Protein AF-A0A382NM58-F1 (afdb_monomer_lite)

Foldseek 3Di:
DDDDDDPVPPPPPPPDDPPPDDPPDPVVVVVVVVVVVVVVPDDWQDQQLLVCLVVVNPVSNVVCVVVVGDQQRATSVRDGSVVD

Structure (mmCIF, N/CA/C/O backbone):
data_AF-A0A382NM58-F1
#
_entry.id   AF-A0A382NM58-F1
#
loop_
_atom_site.group_PDB
_atom_site.id
_atom_site.type_symbol
_atom_site.label_atom_id
_atom_site.label_alt_id
_atom_site.label_comp_id
_atom_site.label_asym_id
_atom_site.label_entity_id
_atom_site.label_seq_id
_atom_site.pdbx_PDB_ins_code
_atom_site.Cartn_x
_atom_site.Cartn_y
_atom_site.Cartn_z
_atom_site.occupancy
_atom_site.B_iso_or_equiv
_atom_site.auth_seq_id
_atom_site.auth_comp_id
_atom_site.auth_asym_id
_atom_site.auth_atom_id
_atom_site.pdbx_PDB_model_num
ATOM 1 N N . MET A 1 1 ? 58.563 -8.928 -83.940 1.00 43.62 1 MET A N 1
ATOM 2 C CA . MET A 1 1 ? 58.298 -10.074 -83.047 1.00 43.62 1 MET A CA 1
ATOM 3 C C . MET A 1 1 ? 58.782 -9.671 -81.656 1.00 43.62 1 MET A C 1
ATOM 5 O O . MET A 1 1 ? 59.933 -9.908 -81.330 1.00 43.62 1 MET A O 1
ATOM 9 N N . LEU A 1 2 ? 57.966 -8.912 -80.912 1.00 44.88 2 LEU A N 1
ATOM 10 C CA . LEU A 1 2 ? 58.250 -8.487 -79.533 1.00 44.88 2 LEU A CA 1
ATOM 11 C C . LEU A 1 2 ? 57.221 -9.157 -78.616 1.00 44.88 2 LEU A C 1
ATOM 13 O O . LEU A 1 2 ? 56.030 -9.123 -78.917 1.00 44.88 2 LEU A O 1
ATOM 17 N N . ASN A 1 3 ? 57.710 -9.776 -77.546 1.00 53.84 3 ASN A N 1
ATOM 18 C CA . ASN A 1 3 ? 56.949 -10.480 -76.520 1.00 53.84 3 ASN A CA 1
ATOM 19 C C . ASN A 1 3 ? 56.406 -9.469 -75.487 1.00 53.84 3 ASN A C 1
ATOM 21 O O . ASN A 1 3 ? 57.218 -8.771 -74.878 1.00 53.84 3 ASN A O 1
ATOM 25 N N . PRO A 1 4 ? 55.082 -9.325 -75.291 1.00 56.31 4 PRO A N 1
ATOM 26 C CA . PRO A 1 4 ? 54.540 -8.482 -74.235 1.00 56.31 4 PRO A CA 1
ATOM 27 C C . PRO A 1 4 ? 54.351 -9.2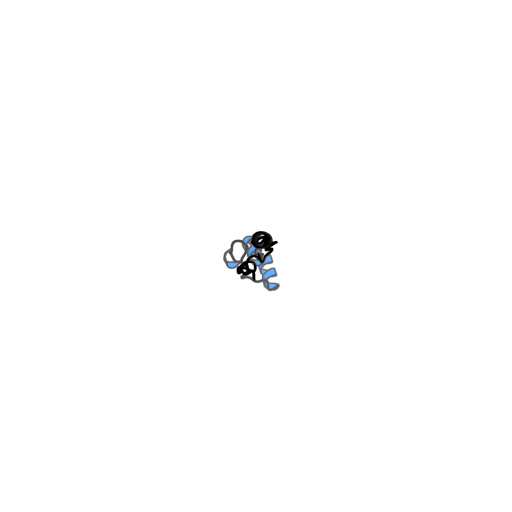97 -72.948 1.00 56.31 4 PRO A C 1
ATOM 29 O O . PRO A 1 4 ? 53.452 -10.129 -72.817 1.00 56.31 4 PRO A O 1
ATOM 32 N N . GLU A 1 5 ? 55.243 -9.030 -72.003 1.00 57.59 5 GLU A N 1
ATOM 33 C CA . GLU A 1 5 ? 55.258 -9.551 -70.639 1.00 57.59 5 GLU A CA 1
ATOM 34 C C . GLU A 1 5 ? 53.906 -9.353 -69.923 1.00 57.59 5 GLU A C 1
ATOM 36 O O . GLU A 1 5 ? 53.269 -8.297 -69.985 1.00 57.59 5 GLU A O 1
ATOM 41 N N . HIS A 1 6 ? 53.479 -10.403 -69.225 1.00 60.19 6 HIS A N 1
ATOM 42 C CA . HIS A 1 6 ? 52.218 -10.554 -68.506 1.00 60.19 6 HIS A CA 1
ATOM 43 C C . HIS A 1 6 ? 52.063 -9.599 -67.311 1.00 60.19 6 HIS A C 1
ATOM 45 O O . HIS A 1 6 ? 52.223 -9.998 -66.161 1.00 60.19 6 HIS A O 1
ATOM 51 N N . LYS A 1 7 ? 51.651 -8.350 -67.545 1.00 57.56 7 LYS A N 1
ATOM 52 C CA . LYS A 1 7 ? 51.239 -7.438 -66.461 1.00 57.56 7 LYS A CA 1
ATOM 53 C C . LYS A 1 7 ? 49.730 -7.503 -66.185 1.00 57.56 7 LYS A C 1
ATOM 55 O O . LYS A 1 7 ? 49.034 -6.492 -66.201 1.00 57.56 7 LYS A O 1
ATOM 60 N N . VAL A 1 8 ? 49.216 -8.713 -65.965 1.00 59.50 8 VAL A N 1
ATOM 61 C CA . VAL A 1 8 ? 47.800 -8.969 -65.618 1.00 59.50 8 VAL A CA 1
ATOM 62 C C . VAL A 1 8 ? 47.525 -9.003 -64.106 1.00 59.50 8 VAL A C 1
ATOM 64 O O . VAL A 1 8 ? 46.402 -9.275 -63.699 1.00 59.50 8 VAL A O 1
ATOM 67 N N . ASP A 1 9 ? 48.487 -8.605 -63.268 1.00 56.22 9 ASP A N 1
ATOM 68 C CA . ASP A 1 9 ? 48.299 -8.491 -61.808 1.00 56.22 9 ASP A CA 1
ATOM 69 C C . ASP A 1 9 ? 47.595 -7.198 -61.353 1.00 56.22 9 ASP A C 1
ATOM 71 O O . ASP A 1 9 ? 47.366 -6.982 -60.165 1.00 56.22 9 ASP A O 1
ATOM 75 N N . THR A 1 10 ? 47.172 -6.339 -62.281 1.00 61.31 10 THR A N 1
ATOM 76 C CA . THR A 1 10 ? 46.520 -5.053 -61.967 1.00 61.31 10 THR A CA 1
ATOM 77 C C . THR A 1 10 ? 45.030 -5.177 -61.593 1.00 61.31 10 THR A C 1
ATOM 79 O O . THR A 1 10 ? 44.307 -4.186 -61.582 1.00 61.31 10 THR A O 1
ATOM 82 N N . LEU A 1 11 ? 44.536 -6.384 -61.290 1.00 51.25 11 LEU A N 1
ATOM 83 C CA . LEU A 1 11 ? 43.130 -6.658 -60.945 1.00 51.25 11 LEU A CA 1
ATOM 84 C C . LEU A 1 11 ? 42.926 -7.038 -59.468 1.00 51.25 11 LEU A C 1
ATOM 86 O O . LEU A 1 11 ? 42.039 -7.827 -59.142 1.00 51.25 11 LEU A O 1
ATOM 90 N N . ARG A 1 12 ? 43.729 -6.481 -58.553 1.00 56.84 12 ARG A N 1
ATOM 91 C CA . ARG A 1 12 ? 43.560 -6.685 -57.100 1.00 56.84 12 ARG A CA 1
ATOM 92 C C . ARG A 1 12 ? 43.548 -5.418 -56.242 1.00 56.84 12 ARG A C 1
ATOM 94 O O . ARG A 1 12 ? 43.537 -5.530 -55.025 1.00 56.84 12 ARG A O 1
ATOM 101 N N . GLU A 1 13 ? 43.454 -4.242 -56.858 1.00 52.34 13 GLU A N 1
ATOM 102 C CA . GLU A 1 13 ? 43.318 -2.953 -56.155 1.00 52.34 13 GLU A CA 1
ATOM 103 C C . GLU A 1 13 ? 41.940 -2.304 -56.353 1.00 52.34 13 GLU A C 1
ATOM 105 O O . GLU A 1 13 ? 41.780 -1.090 -56.250 1.00 52.34 13 GLU A O 1
ATOM 110 N N . TRP A 1 14 ? 40.897 -3.116 -56.550 1.00 51.75 14 TRP A N 1
ATOM 111 C CA . TRP A 1 14 ? 39.582 -2.705 -56.065 1.00 51.75 14 TRP A CA 1
ATOM 112 C C . TRP A 1 14 ? 39.647 -2.769 -54.540 1.00 51.75 14 TRP A C 1
ATOM 114 O O . TRP A 1 14 ? 39.200 -3.747 -53.939 1.00 51.75 14 TRP A O 1
ATOM 124 N N . ASP A 1 15 ? 40.250 -1.745 -53.931 1.00 60.81 15 ASP A N 1
ATOM 125 C CA . ASP A 1 15 ? 40.061 -1.407 -52.525 1.00 60.81 15 ASP A CA 1
ATOM 126 C C . ASP A 1 15 ? 38.589 -1.011 -52.376 1.00 60.81 15 ASP A C 1
ATOM 128 O O . ASP A 1 15 ? 38.163 0.144 -52.440 1.00 60.81 15 ASP A O 1
ATOM 132 N N . MET A 1 16 ? 37.773 -2.060 -52.379 1.00 56.47 16 MET A N 1
ATOM 133 C CA . MET A 1 16 ? 36.362 -2.035 -52.114 1.00 56.47 16 MET A CA 1
ATOM 134 C C . MET A 1 16 ? 36.210 -1.526 -50.691 1.00 56.47 16 MET A C 1
ATOM 136 O O . MET A 1 16 ? 36.788 -2.073 -49.756 1.00 56.47 16 MET A O 1
ATOM 140 N N . SER A 1 17 ? 35.317 -0.553 -50.546 1.00 59.03 17 SER A N 1
ATOM 141 C CA . SER A 1 17 ? 34.793 -0.067 -49.276 1.00 59.03 17 SER A CA 1
ATOM 142 C C . SER A 1 17 ? 35.689 0.985 -48.598 1.00 59.03 17 SER A C 1
ATOM 144 O O . SER A 1 17 ? 36.453 0.723 -47.683 1.00 59.03 17 SER A O 1
ATOM 146 N N . ALA A 1 18 ? 35.511 2.276 -48.880 1.00 58.09 18 ALA A N 1
ATOM 147 C CA . ALA A 1 18 ? 34.264 2.968 -48.546 1.00 58.09 18 ALA A CA 1
ATOM 148 C C . ALA A 1 18 ? 33.463 2.215 -47.461 1.00 58.09 18 ALA A C 1
ATOM 150 O O . ALA A 1 18 ? 32.420 1.623 -47.729 1.00 58.09 18 ALA A O 1
ATOM 151 N N . ILE A 1 19 ? 33.969 2.193 -46.228 1.00 60.09 19 ILE A N 1
ATOM 152 C CA . ILE A 1 19 ? 33.137 1.949 -45.042 1.00 60.09 19 ILE A CA 1
ATOM 153 C C . ILE A 1 19 ? 33.065 3.260 -44.268 1.00 60.09 19 ILE A C 1
ATOM 155 O O . ILE A 1 19 ? 33.552 3.406 -43.148 1.00 60.09 19 ILE A O 1
ATOM 159 N N . GLY A 1 20 ? 32.468 4.254 -44.922 1.00 58.16 20 GLY A N 1
ATOM 160 C CA . GLY A 1 20 ? 31.934 5.403 -44.222 1.00 58.16 20 GLY A CA 1
ATOM 161 C C . GLY A 1 20 ? 30.886 4.948 -43.206 1.00 58.16 20 GLY A C 1
ATOM 162 O O . GLY A 1 20 ? 30.088 4.052 -43.464 1.00 58.16 20 GLY A O 1
ATOM 163 N N . GLY A 1 21 ? 30.891 5.606 -42.050 1.00 60.09 21 GLY A N 1
ATOM 164 C CA . GLY A 1 21 ? 29.733 5.672 -41.171 1.00 60.09 21 GLY A CA 1
ATOM 165 C C . GLY A 1 21 ? 29.417 4.399 -40.394 1.00 60.09 21 GLY A C 1
ATOM 166 O O . GLY A 1 21 ? 28.515 3.647 -40.737 1.00 60.09 21 GLY A O 1
ATOM 167 N N . ARG A 1 22 ? 29.994 4.274 -39.202 1.00 56.53 22 ARG A N 1
ATOM 168 C CA . ARG A 1 22 ? 29.204 3.781 -38.073 1.00 56.53 22 ARG A CA 1
ATOM 169 C C . ARG A 1 22 ? 29.364 4.769 -36.939 1.00 56.53 22 ARG A C 1
ATOM 171 O O . ARG A 1 22 ? 30.341 4.716 -36.201 1.00 56.53 22 ARG A O 1
ATOM 178 N N . LYS A 1 23 ? 28.390 5.678 -36.805 1.00 56.81 23 LYS A N 1
ATOM 179 C CA . LYS A 1 23 ? 28.104 6.330 -35.523 1.00 56.81 23 LYS A CA 1
ATOM 180 C C . LYS A 1 23 ? 27.801 5.177 -34.572 1.00 56.81 23 LYS A C 1
ATOM 182 O O . LYS A 1 23 ? 26.698 4.638 -34.603 1.00 56.81 23 LYS A O 1
ATOM 187 N N . ARG A 1 24 ? 28.832 4.671 -33.884 1.00 55.75 24 ARG A N 1
ATOM 188 C CA . ARG A 1 24 ? 28.732 3.508 -33.006 1.00 55.75 24 ARG A CA 1
ATOM 189 C C . ARG A 1 24 ? 27.808 3.911 -31.872 1.00 55.75 24 ARG A C 1
ATOM 191 O O . ARG A 1 24 ? 28.221 4.540 -30.913 1.00 55.75 24 ARG A O 1
ATOM 198 N N . LEU A 1 25 ? 26.546 3.573 -32.090 1.00 55.75 25 LEU A N 1
ATOM 199 C CA . LEU A 1 25 ? 25.546 3.249 -31.101 1.00 55.75 25 LEU A CA 1
ATOM 200 C C . LEU A 1 25 ? 25.466 4.253 -29.945 1.00 55.75 25 LEU A C 1
ATOM 202 O O . LEU A 1 25 ? 25.899 3.987 -28.831 1.00 55.75 25 LEU A O 1
ATOM 206 N N . SER A 1 26 ? 24.712 5.325 -30.182 1.00 54.34 26 SER A N 1
ATOM 207 C CA . SER A 1 26 ? 23.969 6.038 -29.133 1.00 54.34 26 SER A CA 1
ATOM 208 C C . SER A 1 26 ? 22.785 5.199 -28.598 1.00 54.34 26 SER A C 1
ATOM 210 O O . SER A 1 26 ? 21.776 5.750 -28.178 1.00 54.34 26 SER A O 1
ATOM 212 N N . LEU A 1 27 ? 22.865 3.862 -28.636 1.00 55.50 27 LEU A N 1
ATOM 213 C CA . LEU A 1 27 ? 21.855 2.975 -28.043 1.00 55.50 27 LEU A CA 1
ATOM 214 C C . LEU A 1 27 ? 22.017 2.921 -26.515 1.00 55.50 27 LEU A C 1
ATOM 216 O O . LEU A 1 27 ? 21.027 2.868 -25.791 1.00 55.50 27 LEU A O 1
ATOM 220 N N . SER A 1 28 ? 23.254 3.034 -26.017 1.00 56.59 28 SER A N 1
ATOM 221 C CA . SER A 1 28 ? 23.562 3.016 -24.582 1.00 56.59 28 SER A CA 1
ATOM 222 C C . SER A 1 28 ? 23.031 4.256 -23.852 1.00 56.59 28 SER A C 1
ATOM 224 O O . SER A 1 28 ? 22.476 4.140 -22.763 1.00 56.59 28 SER A O 1
ATOM 226 N N . SER A 1 29 ? 23.139 5.442 -24.466 1.00 58.75 29 SER A N 1
ATOM 227 C CA . SER A 1 29 ? 22.637 6.695 -23.880 1.00 58.75 29 SER A CA 1
ATOM 228 C C . SER A 1 29 ? 21.111 6.754 -23.825 1.00 58.75 29 SER A C 1
ATOM 230 O O . SER A 1 29 ? 20.562 7.306 -22.875 1.00 58.75 29 SER A O 1
ATOM 232 N N . SER A 1 30 ? 20.417 6.152 -24.795 1.00 62.56 30 SER A N 1
ATOM 233 C CA . SER A 1 30 ? 18.951 6.090 -24.798 1.00 62.56 30 SER A CA 1
ATOM 234 C C . SER A 1 30 ? 18.404 5.139 -23.732 1.00 62.56 30 SER A C 1
ATOM 236 O O . SER A 1 30 ? 17.396 5.453 -23.108 1.00 62.56 30 SER A O 1
ATOM 238 N N . LEU A 1 31 ? 19.085 4.018 -23.468 1.00 67.75 31 LEU A N 1
ATOM 239 C CA . LEU A 1 31 ? 18.713 3.081 -22.399 1.00 67.75 31 LEU A CA 1
ATOM 240 C C . LEU A 1 31 ? 18.924 3.679 -21.001 1.00 67.75 31 LEU A C 1
ATOM 242 O O . LEU A 1 31 ? 18.071 3.515 -20.135 1.00 67.75 31 LEU A O 1
ATOM 246 N N . LEU A 1 32 ? 20.020 4.417 -20.794 1.00 71.19 32 LEU A N 1
ATOM 247 C CA . LEU A 1 32 ? 20.269 5.158 -19.550 1.00 71.19 32 LEU A CA 1
ATOM 248 C C . LEU A 1 32 ? 19.232 6.265 -19.324 1.00 71.19 32 LEU A C 1
ATOM 250 O O . LEU A 1 32 ? 18.700 6.385 -18.223 1.00 71.19 32 LEU A O 1
ATOM 254 N N . GLY A 1 33 ? 18.906 7.032 -20.369 1.00 73.81 33 GLY A N 1
ATOM 255 C CA . GLY A 1 33 ? 17.868 8.061 -20.297 1.00 73.81 33 GLY A CA 1
ATOM 256 C C . GLY A 1 33 ? 16.486 7.480 -19.987 1.00 73.81 33 GLY A C 1
ATOM 257 O O . GLY A 1 33 ? 15.776 8.006 -19.134 1.00 73.81 33 GLY A O 1
ATOM 258 N N . LEU A 1 34 ? 16.124 6.361 -20.622 1.00 75.69 34 LEU A N 1
ATOM 259 C CA . LEU A 1 34 ? 14.851 5.683 -20.375 1.00 75.69 34 LEU A CA 1
ATOM 260 C C . LEU A 1 34 ? 14.785 5.070 -18.968 1.00 75.69 34 LEU A C 1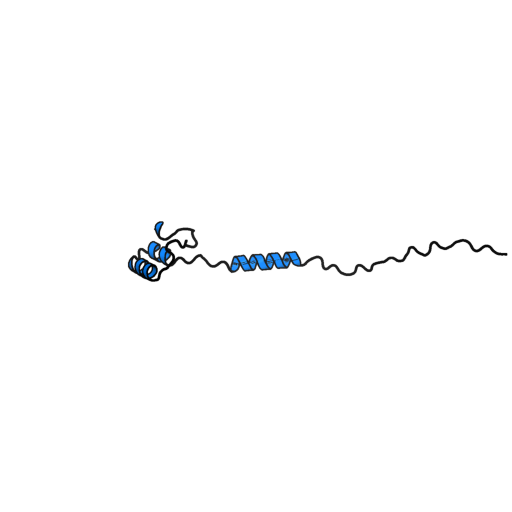
ATOM 262 O O . LEU A 1 34 ? 13.768 5.199 -18.296 1.00 75.69 34 LEU A O 1
ATOM 266 N N . SER A 1 35 ? 15.875 4.458 -18.499 1.00 74.00 35 SER A N 1
ATOM 267 C CA . SER A 1 35 ? 15.981 3.909 -17.140 1.00 74.00 35 SER A CA 1
ATOM 268 C C . SER A 1 35 ? 15.792 4.990 -16.070 1.00 74.00 35 SER A C 1
ATOM 270 O O . SER A 1 35 ? 15.008 4.816 -15.136 1.00 74.00 35 SER A O 1
ATOM 272 N N . LEU A 1 36 ? 16.436 6.149 -16.245 1.00 78.12 36 LEU A N 1
ATOM 273 C CA . LEU A 1 36 ? 16.294 7.274 -15.322 1.00 78.12 36 LEU A CA 1
ATOM 274 C C . LEU A 1 36 ? 14.860 7.829 -15.302 1.00 78.12 36 LEU A C 1
ATOM 276 O O . LEU A 1 36 ? 14.346 8.155 -14.237 1.00 78.12 36 LEU A O 1
ATOM 280 N N . LEU A 1 37 ? 14.190 7.891 -16.457 1.00 76.44 37 LEU A N 1
ATOM 281 C CA . LEU A 1 37 ? 12.791 8.322 -16.535 1.00 76.44 37 LEU A CA 1
ATOM 282 C C . LEU A 1 37 ? 11.830 7.350 -15.834 1.00 76.44 37 LEU A C 1
ATOM 284 O O . LEU A 1 37 ? 10.889 7.802 -15.187 1.00 76.44 37 LEU A O 1
ATOM 288 N N . VAL A 1 38 ? 12.070 6.037 -15.914 1.00 78.06 38 VAL A N 1
ATOM 289 C CA . VAL A 1 38 ? 11.255 5.028 -15.210 1.00 78.06 38 VAL A CA 1
ATOM 290 C C . VAL A 1 38 ? 11.407 5.151 -13.692 1.00 78.06 38 VAL A C 1
ATOM 292 O O . VAL A 1 38 ? 10.408 5.102 -12.980 1.00 78.06 38 VAL A O 1
ATOM 295 N N . LEU A 1 39 ? 12.629 5.373 -13.194 1.00 70.00 39 LEU A N 1
ATOM 296 C CA . LEU A 1 39 ? 12.889 5.584 -11.763 1.00 70.00 39 LEU A CA 1
ATOM 297 C C . LEU A 1 39 ? 12.173 6.826 -11.211 1.00 70.00 39 LEU A C 1
ATOM 299 O O . LEU A 1 39 ? 11.637 6.777 -10.110 1.00 70.00 39 LEU A O 1
ATOM 303 N N . LEU A 1 40 ? 12.125 7.921 -11.976 1.00 69.81 40 LEU A N 1
ATOM 304 C CA . LEU A 1 40 ? 11.431 9.149 -11.567 1.00 69.81 40 LEU A CA 1
ATOM 305 C C . LEU A 1 40 ? 9.898 9.042 -11.638 1.00 69.81 40 LEU A C 1
ATOM 307 O O . LEU A 1 40 ? 9.206 9.831 -10.999 1.00 69.81 40 LEU A O 1
ATOM 311 N N . ALA A 1 41 ? 9.359 8.103 -12.418 1.00 68.25 41 ALA A N 1
ATOM 312 C CA . ALA A 1 41 ? 7.918 7.921 -12.592 1.00 68.25 41 ALA A CA 1
ATOM 313 C C . ALA A 1 41 ? 7.284 6.961 -11.568 1.00 68.25 41 ALA A C 1
ATOM 315 O O . ALA A 1 41 ? 6.061 6.800 -11.571 1.00 68.25 41 ALA A O 1
ATOM 316 N N . ALA A 1 42 ? 8.083 6.321 -10.707 1.00 61.53 42 ALA A N 1
ATOM 317 C CA . ALA A 1 42 ? 7.579 5.429 -9.670 1.00 61.53 42 ALA A CA 1
ATOM 318 C C . ALA A 1 42 ? 6.746 6.225 -8.654 1.00 61.53 42 ALA A C 1
ATOM 320 O O . ALA A 1 42 ? 7.276 7.009 -7.866 1.00 61.53 42 ALA A O 1
ATOM 321 N N . LYS A 1 43 ? 5.424 6.045 -8.696 1.00 62.31 43 LYS A N 1
ATOM 322 C CA . LYS A 1 43 ? 4.522 6.612 -7.694 1.00 62.31 43 LYS A CA 1
ATOM 323 C C . LYS A 1 43 ? 4.616 5.787 -6.411 1.00 62.31 43 LYS A C 1
ATOM 325 O O . LYS A 1 43 ? 4.675 4.559 -6.520 1.00 62.31 43 LYS A O 1
ATOM 330 N N . PRO A 1 44 ? 4.654 6.422 -5.227 1.00 64.00 44 PRO A N 1
ATOM 331 C CA . PRO A 1 44 ? 4.525 5.686 -3.978 1.00 64.00 44 PRO A CA 1
ATOM 332 C C . PRO A 1 44 ? 3.223 4.880 -4.011 1.00 64.00 44 PRO A C 1
ATOM 334 O O . PRO A 1 44 ? 2.237 5.308 -4.612 1.00 64.00 44 PRO A O 1
ATOM 337 N N . ALA A 1 45 ? 3.253 3.676 -3.442 1.00 66.19 45 ALA A N 1
ATOM 338 C CA . ALA A 1 45 ? 2.054 2.867 -3.314 1.00 66.19 45 ALA A CA 1
ATOM 339 C C . ALA A 1 45 ? 1.119 3.562 -2.313 1.00 66.19 45 ALA A C 1
ATOM 341 O O . ALA A 1 45 ? 1.394 3.575 -1.113 1.00 66.19 45 ALA A O 1
ATOM 342 N N . ASP A 1 46 ? 0.071 4.198 -2.836 1.00 70.88 46 ASP A N 1
ATOM 343 C CA . ASP A 1 46 ? -0.968 4.838 -2.037 1.00 70.88 46 ASP A CA 1
ATOM 344 C C . ASP A 1 46 ? -1.889 3.736 -1.491 1.00 70.88 46 ASP A C 1
ATOM 346 O O . ASP A 1 46 ? -2.518 3.008 -2.262 1.00 70.88 46 ASP A O 1
ATOM 350 N N . SER A 1 47 ? -1.951 3.594 -0.164 1.00 87.50 47 SER A N 1
ATOM 351 C CA . SER A 1 47 ? -2.889 2.697 0.521 1.00 87.50 47 SER A CA 1
ATOM 352 C C . SER A 1 47 ? -3.728 3.515 1.501 1.00 87.50 47 SER A C 1
ATOM 354 O O . SER A 1 47 ? -3.369 3.648 2.675 1.00 87.50 47 SER A O 1
ATOM 356 N N . PRO A 1 48 ? -4.865 4.070 1.043 1.00 84.94 48 PRO A N 1
ATOM 357 C CA . PRO A 1 48 ? -5.707 4.944 1.856 1.00 84.94 48 PRO A CA 1
ATOM 358 C C . PRO A 1 48 ? -6.184 4.273 3.150 1.00 84.94 48 PRO A C 1
ATOM 360 O O . PRO A 1 48 ? -6.330 4.923 4.185 1.00 84.94 48 PRO A O 1
ATOM 363 N N . VAL A 1 49 ? -6.423 2.956 3.104 1.00 86.00 49 VAL A N 1
ATOM 364 C CA . VAL A 1 49 ? -6.869 2.171 4.265 1.00 86.00 49 VAL A CA 1
ATOM 365 C C . VAL A 1 49 ? -5.754 2.048 5.299 1.00 86.00 49 VAL A C 1
ATOM 367 O O . VAL A 1 49 ? -6.012 2.194 6.494 1.00 86.00 49 VAL A O 1
ATOM 370 N N . ALA A 1 50 ? -4.519 1.807 4.857 1.00 87.44 50 ALA A N 1
ATOM 371 C CA . ALA A 1 50 ? -3.371 1.744 5.748 1.00 87.44 50 ALA A CA 1
ATOM 372 C C . ALA A 1 50 ? -3.013 3.129 6.311 1.00 87.44 50 ALA A C 1
ATOM 374 O O . ALA A 1 50 ? -2.707 3.225 7.497 1.00 87.44 50 ALA A O 1
ATOM 375 N N . ASP A 1 51 ? -3.154 4.204 5.524 1.00 87.75 51 ASP A N 1
ATOM 376 C CA . ASP A 1 51 ? -2.930 5.582 5.989 1.00 87.75 51 ASP A CA 1
ATOM 377 C C . ASP A 1 51 ? -3.925 5.970 7.089 1.00 87.75 51 ASP A C 1
ATOM 379 O O . ASP A 1 51 ? -3.565 6.611 8.080 1.00 87.75 51 ASP A O 1
ATOM 383 N N . ALA A 1 52 ? -5.187 5.564 6.935 1.00 88.56 52 ALA A N 1
ATOM 384 C CA . ALA A 1 52 ? -6.223 5.787 7.935 1.00 88.56 52 ALA A CA 1
ATOM 385 C C . ALA A 1 52 ? -6.009 4.931 9.197 1.00 88.56 52 ALA A C 1
ATOM 387 O O . ALA A 1 52 ? -6.233 5.416 10.308 1.00 88.56 52 ALA A O 1
ATOM 388 N N . ALA A 1 53 ? -5.534 3.688 9.044 1.00 88.69 53 ALA A N 1
ATOM 389 C CA . ALA A 1 53 ? -5.179 2.814 10.164 1.00 88.69 53 ALA A CA 1
ATOM 390 C C . ALA A 1 53 ? -3.986 3.368 10.963 1.00 88.69 53 ALA A C 1
ATOM 392 O O . ALA A 1 53 ? -4.066 3.458 12.186 1.00 88.69 53 ALA A O 1
ATOM 393 N N . GLN A 1 54 ? -2.943 3.852 10.279 1.00 87.19 54 GLN A N 1
ATOM 394 C CA . GLN A 1 54 ? -1.783 4.506 10.892 1.00 87.19 54 GLN A CA 1
ATOM 395 C C . GLN A 1 54 ? -2.181 5.743 11.715 1.00 87.19 54 GLN A C 1
ATOM 397 O O . GLN A 1 54 ? -1.612 6.008 12.774 1.00 87.19 54 GLN A O 1
ATOM 402 N N . GLN A 1 55 ? -3.169 6.505 11.24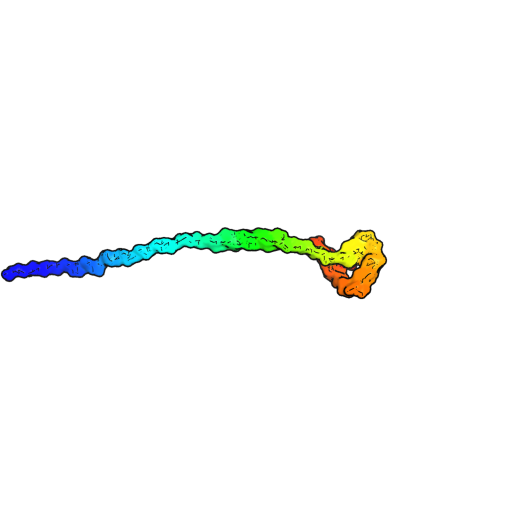0 1.00 88.50 55 GLN A N 1
ATOM 403 C CA . GLN A 1 55 ? -3.703 7.675 11.942 1.00 88.50 55 GLN A CA 1
ATOM 404 C C . GLN A 1 55 ? -4.671 7.314 13.084 1.00 88.50 55 GLN A C 1
ATOM 406 O O . GLN A 1 55 ? -5.054 8.190 13.859 1.00 88.50 55 GLN A O 1
ATOM 411 N N . GLY A 1 56 ? -5.076 6.045 13.204 1.00 89.12 56 GLY A N 1
ATOM 412 C CA . GLY A 1 56 ? -6.070 5.588 14.176 1.00 89.12 56 GLY A CA 1
ATOM 413 C C . GLY A 1 56 ? -7.506 6.022 13.854 1.00 89.12 56 GLY A C 1
ATOM 414 O O . GLY A 1 56 ? -8.379 5.951 14.724 1.00 89.12 56 GLY A O 1
ATOM 415 N N . ASP A 1 57 ? -7.783 6.466 12.624 1.00 92.56 57 ASP A N 1
ATOM 416 C CA . ASP A 1 57 ? -9.109 6.936 12.221 1.00 92.56 57 ASP A CA 1
ATOM 417 C C . ASP A 1 57 ? -9.995 5.773 11.753 1.00 92.56 57 ASP A C 1
ATOM 419 O O . ASP A 1 57 ? -10.167 5.479 10.565 1.00 92.56 57 ASP A O 1
ATOM 423 N N . ALA A 1 58 ? -10.610 5.104 12.728 1.00 90.00 58 ALA A N 1
ATOM 424 C CA . ALA A 1 58 ? -11.508 3.982 12.478 1.00 90.00 58 ALA A CA 1
ATOM 425 C C . ALA A 1 58 ? -12.764 4.356 11.658 1.00 90.00 58 ALA A C 1
ATOM 427 O O . ALA A 1 58 ? -13.382 3.4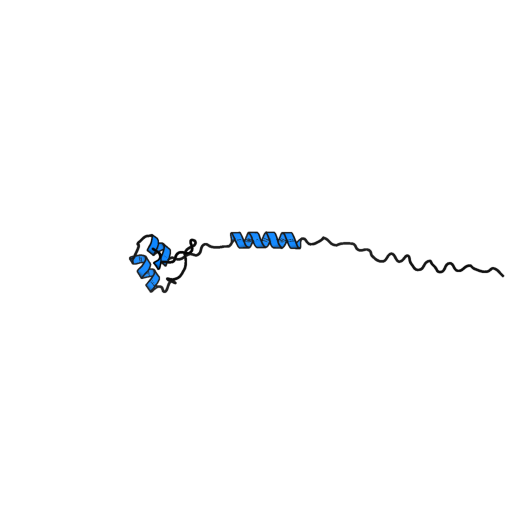71 11.056 1.00 90.00 58 ALA A O 1
ATOM 428 N N . GLN A 1 59 ? -13.174 5.633 11.631 1.00 92.94 59 GLN A N 1
ATOM 429 C CA . GLN A 1 59 ? -14.311 6.083 10.817 1.00 92.94 59 GLN A CA 1
ATOM 430 C C . GLN A 1 59 ? -13.929 6.142 9.338 1.00 92.94 59 GLN A C 1
ATOM 432 O O . GLN A 1 59 ? -14.686 5.660 8.488 1.00 92.94 59 GLN A O 1
ATOM 437 N N . ILE A 1 60 ? -12.742 6.666 9.030 1.00 90.56 60 ILE A N 1
ATOM 438 C CA . ILE A 1 60 ? -12.225 6.694 7.660 1.00 90.56 60 ILE A CA 1
ATOM 439 C C . ILE A 1 60 ? -11.933 5.280 7.165 1.00 90.56 60 ILE A C 1
ATOM 441 O O . ILE A 1 60 ? -12.397 4.932 6.081 1.00 90.56 60 ILE A O 1
ATOM 445 N N . VAL A 1 61 ? -11.296 4.424 7.975 1.00 89.50 61 VAL A N 1
ATOM 446 C CA . VAL A 1 61 ? -11.093 3.006 7.620 1.00 89.50 61 VAL A CA 1
ATOM 447 C C . VAL A 1 61 ? -12.426 2.356 7.245 1.00 89.50 61 VAL A C 1
ATOM 449 O O . VAL A 1 61 ? -12.549 1.755 6.183 1.00 89.50 61 VAL A O 1
ATOM 452 N N . ARG A 1 62 ? -13.473 2.532 8.062 1.00 90.75 62 ARG A N 1
ATOM 453 C CA . ARG A 1 62 ? -14.801 1.970 7.774 1.00 90.75 62 ARG A CA 1
ATOM 454 C C . ARG A 1 62 ? -15.416 2.518 6.485 1.00 90.75 62 ARG A C 1
ATOM 456 O O . ARG A 1 62 ? -16.067 1.762 5.769 1.00 90.75 62 ARG A O 1
ATOM 463 N N . THR A 1 63 ? -15.222 3.799 6.195 1.00 93.44 63 THR A N 1
ATOM 464 C CA . THR A 1 63 ? -15.730 4.430 4.970 1.00 93.44 63 THR A CA 1
ATOM 465 C C . THR A 1 63 ? -15.024 3.876 3.733 1.00 93.44 63 THR A C 1
ATOM 467 O O . THR A 1 63 ? -15.688 3.486 2.777 1.00 93.44 63 THR A O 1
ATOM 470 N N . LEU A 1 64 ? -13.696 3.759 3.775 1.00 89.44 64 LEU A N 1
ATOM 471 C CA . LEU A 1 64 ? -12.894 3.203 2.682 1.00 89.44 64 LEU A CA 1
ATOM 472 C C . LEU A 1 64 ? -13.231 1.724 2.439 1.00 89.44 64 LEU A C 1
ATOM 474 O O . LEU A 1 64 ? -13.430 1.304 1.300 1.00 89.44 64 LEU A O 1
ATOM 478 N N . LEU A 1 65 ? -13.432 0.951 3.511 1.00 89.25 65 LEU A N 1
ATOM 479 C CA . LEU A 1 65 ? -13.906 -0.434 3.424 1.00 89.25 65 LEU A CA 1
ATOM 480 C C . LEU A 1 65 ? -15.264 -0.547 2.720 1.00 89.25 65 LEU A C 1
ATOM 482 O O . LEU A 1 65 ? -15.476 -1.456 1.922 1.00 89.25 65 LEU A O 1
ATOM 486 N N . GLN A 1 66 ? -16.190 0.372 2.998 1.00 91.06 66 GLN A N 1
ATOM 487 C CA . GLN A 1 66 ? -17.497 0.404 2.333 1.00 91.06 66 GLN A CA 1
ATOM 488 C C . GLN A 1 66 ? -17.402 0.795 0.857 1.00 91.06 66 GLN A C 1
ATOM 490 O O . GLN A 1 66 ? -18.243 0.377 0.064 1.00 91.06 66 GLN A O 1
ATOM 495 N N . GLN A 1 67 ? -16.388 1.576 0.487 1.00 89.62 67 GLN A N 1
ATOM 496 C CA . GLN A 1 67 ? -16.105 1.943 -0.899 1.00 89.62 67 GLN A CA 1
ATOM 497 C C . GLN A 1 67 ? -15.437 0.808 -1.693 1.00 89.62 67 GLN A C 1
ATOM 499 O O . GLN A 1 67 ? -15.355 0.899 -2.916 1.00 89.62 67 GLN A O 1
ATOM 504 N N . GLY A 1 68 ? -15.024 -0.277 -1.025 1.00 85.50 68 GLY A N 1
ATOM 505 C CA . GLY A 1 68 ? -14.373 -1.423 -1.659 1.00 85.50 68 GLY A CA 1
ATOM 506 C C . GLY A 1 68 ? -12.888 -1.200 -1.947 1.00 85.50 68 GLY A C 1
ATOM 507 O O . GLY A 1 68 ? -12.349 -1.847 -2.840 1.00 85.50 68 GLY A O 1
ATOM 508 N N . GLU A 1 69 ? -12.245 -0.288 -1.214 1.00 86.00 69 GLU A N 1
ATOM 509 C CA . GLU A 1 69 ? -10.790 -0.116 -1.241 1.00 86.00 69 GLU A CA 1
ATOM 510 C C . GLU A 1 69 ? -10.060 -1.411 -0.857 1.00 86.00 69 GLU A C 1
ATOM 512 O O . GLU A 1 69 ? -10.536 -2.198 -0.028 1.00 86.00 69 GLU A O 1
ATOM 517 N N . ASP A 1 70 ? -8.887 -1.629 -1.456 1.00 82.38 70 ASP A N 1
ATOM 518 C CA . ASP A 1 70 ? -8.088 -2.820 -1.183 1.00 82.38 70 ASP A CA 1
ATOM 519 C C . ASP A 1 70 ? -7.403 -2.701 0.179 1.00 82.38 70 ASP A C 1
ATOM 521 O O . ASP A 1 70 ? -6.420 -1.990 0.370 1.00 82.38 70 ASP A O 1
ATOM 525 N N . VAL A 1 71 ? -7.909 -3.465 1.138 1.00 83.44 71 VAL A N 1
ATOM 526 C CA . VAL A 1 71 ? -7.368 -3.552 2.502 1.00 83.44 71 VAL A CA 1
ATOM 527 C C . VAL A 1 71 ? -5.961 -4.130 2.564 1.00 83.44 71 VAL A C 1
ATOM 529 O O . VAL A 1 71 ? -5.264 -3.956 3.564 1.00 83.44 71 VAL A O 1
ATOM 532 N N . ASN A 1 72 ? -5.559 -4.852 1.518 1.00 83.69 72 ASN A N 1
ATOM 533 C CA . ASN A 1 72 ? -4.254 -5.488 1.421 1.00 83.69 72 ASN A CA 1
ATOM 534 C C . ASN A 1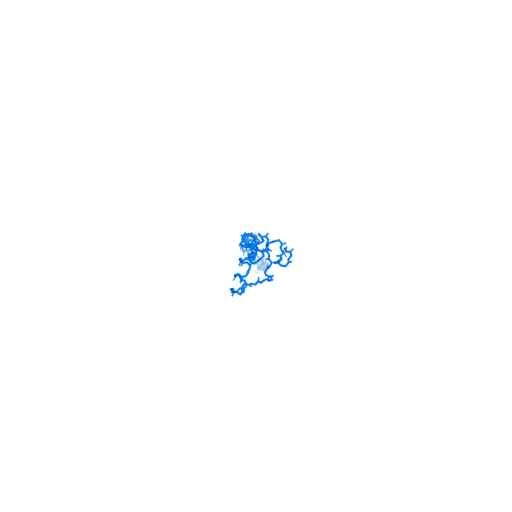 72 ? -3.249 -4.617 0.672 1.00 83.69 72 ASN A C 1
ATOM 536 O O . ASN A 1 72 ? -2.090 -5.022 0.553 1.00 83.69 72 ASN A O 1
ATOM 540 N N . ALA A 1 73 ? -3.663 -3.444 0.181 1.00 85.12 73 ALA A N 1
ATOM 541 C CA . ALA A 1 73 ? -2.750 -2.503 -0.433 1.00 85.12 73 ALA A CA 1
ATOM 542 C C . ALA A 1 73 ? -1.653 -2.141 0.577 1.00 85.12 73 ALA A C 1
ATOM 544 O O . ALA A 1 73 ? -1.926 -1.690 1.696 1.00 85.12 73 ALA A O 1
ATOM 545 N N . ALA A 1 74 ? -0.407 -2.383 0.181 1.00 84.00 74 ALA A N 1
ATOM 546 C CA . ALA A 1 74 ? 0.753 -2.003 0.964 1.00 84.00 74 ALA A CA 1
ATOM 547 C C . ALA A 1 74 ? 1.070 -0.523 0.730 1.00 84.00 74 ALA A C 1
ATOM 549 O O . ALA A 1 74 ? 1.025 -0.048 -0.405 1.00 84.00 74 ALA A O 1
ATOM 550 N N . GLN A 1 75 ? 1.411 0.183 1.802 1.00 82.81 75 GLN A N 1
ATOM 551 C CA . GLN A 1 75 ? 1.996 1.519 1.753 1.00 82.81 75 GLN A CA 1
ATOM 552 C C . GLN A 1 75 ? 3.390 1.477 1.114 1.00 82.81 75 GLN A C 1
ATOM 554 O O . GLN A 1 75 ? 3.981 0.417 0.887 1.00 82.81 75 GLN A O 1
ATOM 559 N N . SER A 1 76 ? 3.965 2.654 0.859 1.00 81.06 76 SER A N 1
ATOM 560 C CA . SER A 1 76 ? 5.329 2.790 0.332 1.00 81.06 76 SER A CA 1
ATOM 561 C C . SER A 1 76 ? 6.425 2.139 1.191 1.00 81.06 76 SER A C 1
ATOM 563 O O . SER A 1 76 ? 7.519 1.890 0.689 1.00 81.06 76 SER A O 1
ATOM 565 N N . ASP A 1 77 ? 6.152 1.876 2.470 1.00 77.38 77 ASP A N 1
ATOM 566 C CA . ASP A 1 77 ? 7.04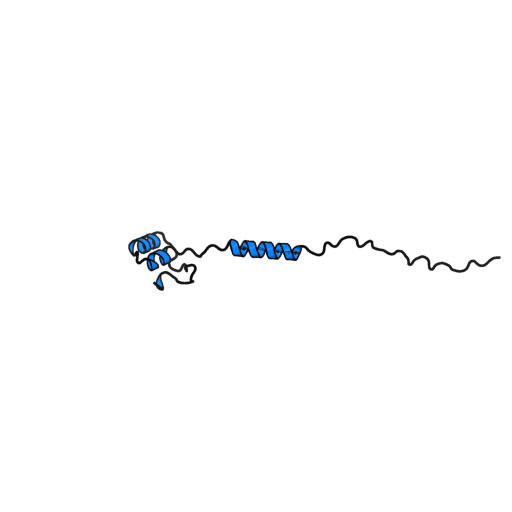4 1.178 3.403 1.00 77.38 77 ASP A CA 1
ATOM 567 C C . ASP A 1 77 ? 6.888 -0.358 3.369 1.00 77.38 77 ASP A C 1
ATOM 569 O O . ASP A 1 77 ? 7.684 -1.075 3.977 1.00 77.38 77 ASP A O 1
ATOM 573 N N . GLY A 1 78 ? 5.903 -0.872 2.625 1.00 81.56 78 GLY A N 1
ATOM 574 C CA . GLY A 1 78 ? 5.573 -2.292 2.531 1.00 81.56 78 GLY A CA 1
ATOM 575 C C . GLY A 1 78 ? 4.606 -2.790 3.609 1.00 81.56 78 GLY A C 1
ATOM 576 O O . GLY A 1 78 ? 4.276 -3.977 3.604 1.00 81.56 78 GLY A O 1
ATOM 577 N N . LEU A 1 79 ? 4.140 -1.923 4.513 1.00 85.31 79 LEU A N 1
ATOM 578 C CA . LEU A 1 79 ? 3.175 -2.277 5.550 1.00 85.31 79 LEU A CA 1
ATOM 579 C C . LEU A 1 79 ? 1.742 -2.185 5.021 1.00 85.31 79 LEU A C 1
ATOM 581 O O . LEU A 1 79 ? 1.409 -1.375 4.160 1.00 85.31 79 LEU A O 1
ATOM 585 N N . THR A 1 80 ? 0.875 -3.045 5.543 1.00 87.50 80 THR A N 1
ATOM 586 C CA . THR A 1 80 ? -0.563 -3.058 5.231 1.00 87.50 80 THR A CA 1
ATOM 587 C C . THR A 1 80 ? -1.366 -2.534 6.414 1.00 87.50 80 THR A C 1
ATOM 589 O O . THR A 1 80 ? -0.851 -2.460 7.529 1.00 87.50 80 THR A O 1
ATOM 592 N N . ALA A 1 81 ? -2.654 -2.252 6.208 1.00 84.00 81 ALA A N 1
ATOM 593 C CA . ALA A 1 81 ? -3.539 -1.747 7.259 1.00 84.00 81 ALA A CA 1
ATOM 594 C C . ALA A 1 81 ? -3.589 -2.626 8.526 1.00 84.00 81 ALA A C 1
ATOM 596 O O . ALA A 1 81 ? -3.858 -2.109 9.600 1.00 84.00 81 ALA A O 1
ATOM 597 N N . LEU A 1 82 ? -3.316 -3.935 8.418 1.00 85.12 82 LEU A N 1
ATOM 598 C CA . LEU A 1 82 ? -3.293 -4.865 9.557 1.00 85.12 82 LEU A CA 1
ATOM 599 C C . LEU A 1 82 ? -2.043 -4.729 10.447 1.00 85.12 82 LEU A C 1
ATOM 601 O O . LEU A 1 82 ? -2.046 -5.214 11.574 1.00 85.12 82 LEU A O 1
ATOM 605 N N . HIS A 1 83 ? -0.959 -4.142 9.939 1.00 85.56 83 HIS A N 1
ATOM 606 C CA . HIS A 1 83 ? 0.280 -3.988 10.705 1.00 85.56 83 HIS A CA 1
ATOM 607 C C . HIS A 1 83 ? 0.216 -2.853 11.742 1.00 85.56 83 HIS A C 1
ATOM 609 O O . HIS A 1 83 ? 1.069 -2.822 12.631 1.00 85.56 83 HIS A O 1
ATOM 615 N N . TRP A 1 84 ? -0.763 -1.950 11.623 1.00 81.12 84 TRP A N 1
ATOM 616 C CA . TRP A 1 84 ? -1.008 -0.813 12.516 1.00 81.12 84 TRP A CA 1
ATOM 617 C C . TRP A 1 84 ? -2.039 -1.166 13.595 1.00 81.12 84 TRP A C 1
ATOM 619 O O . TRP A 1 84 ? -1.809 -0.779 14.763 1.00 81.12 84 TRP A O 1
#

Sequence (84 aa):
MLNPEHKVDTLREWDMSAIGGRKRLSLSSSLLGLSLLVLLAAKPADSPVADAAQQGDAQIVRTLLQQGEDVNAAQSDGLTALHW

InterPro domains:
  IPR002110 Ankyrin repeat [PF00023] (52-73)
  IPR002110 Ankyrin repeat [PS50088] (44-76)
  IPR036770 Ankyrin repeat-containing domain superfamily [G3DSA:1.25.40.20] (40-84)
  IPR036770 Ankyrin repeat-containing domain superfamily [SSF48403] (47-84)

Radius of gyration: 35.72 Å; chains: 1; bounding box: 76×20×97 Å

Secondary structure (DSSP, 8-state):
----------SS-------------THHHHHHHHHHHHHHT------HHHHHHHTT-HHHHHHHHHHT--TTPPPTTS--GGG-

pLDDT: mean 72.77, std 14.27, range [43.62, 93.44]

Organism: NCBI:txid408172